Protein AF-A0A3C0GLX2-F1 (afdb_monomer_lite)

Secondary structure (DSSP, 8-state):
-BTT-SSS-HHHHHHHGGG-TT---EEEET--S-THHHHH-HHHHHHHHHHHTT-----EEEEPPPPPP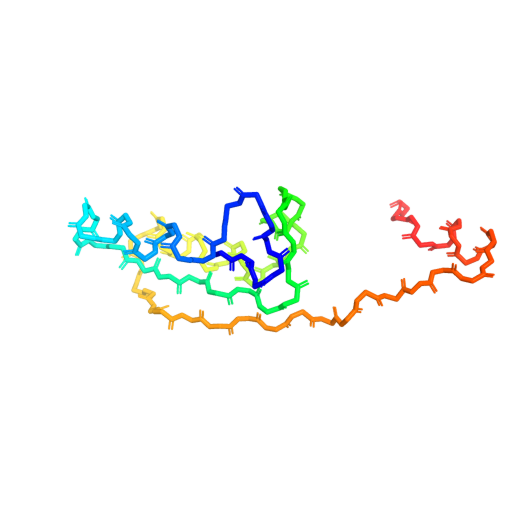P-SHHHHHHHS--

Sequence (82 aa):
SGTLDGRTPPANADALRPGFGHSTALLVRGASHDNEMWLGNSAIAATITTFLAGGVVHDAELTLAPPVFVTSNEALLASFPR

pLDDT: mean 85.29, std 10.27, range [53.78, 95.62]

Foldseek 3Di:
DECAAPPCHVVNVVVCVVVPPPDAAEYEYQDYPDDCCCVVDPVNVVQVVCVVVVHDDHHYYHYDDHDDDDPDPVSVVVPDDD

Radius of gyration: 15.48 Å; chains: 1; bounding box: 28×31×42 Å

Structure (mmCIF, N/CA/C/O backbone):
data_AF-A0A3C0GLX2-F1
#
_entry.id   AF-A0A3C0GLX2-F1
#
loop_
_atom_site.group_PDB
_atom_site.id
_atom_site.type_symbol
_atom_site.label_atom_id
_atom_site.label_alt_id
_atom_site.label_comp_id
_atom_site.label_asym_id
_atom_site.label_entity_id
_atom_site.label_seq_id
_atom_site.pdbx_PDB_ins_code
_atom_site.Cartn_x
_atom_site.Cartn_y
_atom_site.Cartn_z
_atom_site.occupancy
_atom_site.B_iso_or_equiv
_atom_site.auth_seq_id
_atom_site.auth_comp_id
_atom_site.auth_asym_id
_atom_site.auth_atom_id
_atom_site.pdbx_PDB_model_num
ATOM 1 N N . SER A 1 1 ? -0.627 2.849 0.022 1.00 88.31 1 SER A N 1
ATOM 2 C CA . SER A 1 1 ? -0.209 3.988 -0.825 1.00 88.31 1 SER A CA 1
ATOM 3 C C . SER A 1 1 ? 1.144 3.719 -1.452 1.00 88.31 1 SER A C 1
ATOM 5 O O . SER A 1 1 ? 1.997 3.165 -0.768 1.00 88.31 1 SER A O 1
ATOM 7 N N . GLY A 1 2 ? 1.354 4.079 -2.720 1.00 89.19 2 GLY A N 1
ATOM 8 C CA . GLY A 1 2 ? 2.661 3.967 -3.381 1.00 89.19 2 GLY A CA 1
ATOM 9 C C . GLY A 1 2 ? 3.522 5.212 -3.164 1.00 89.19 2 GLY A C 1
ATOM 10 O O . GLY A 1 2 ? 3.002 6.324 -3.178 1.00 89.19 2 GLY A O 1
ATOM 11 N N . THR A 1 3 ? 4.833 5.063 -2.952 1.00 90.31 3 THR A N 1
ATOM 12 C CA . THR A 1 3 ? 5.721 6.228 -2.742 1.00 90.31 3 THR A CA 1
ATOM 13 C C . THR A 1 3 ? 6.018 7.021 -4.015 1.00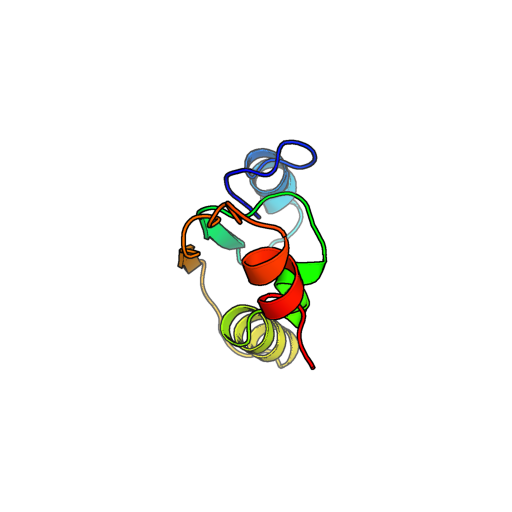 90.31 3 THR A C 1
ATOM 15 O O . THR A 1 3 ? 6.502 8.142 -3.916 1.00 90.31 3 THR A O 1
ATOM 18 N N . LEU A 1 4 ? 5.770 6.447 -5.195 1.00 88.25 4 LEU A N 1
ATOM 19 C CA . LEU A 1 4 ? 5.917 7.106 -6.498 1.00 88.25 4 LEU A CA 1
ATOM 20 C C . LEU A 1 4 ? 4.554 7.450 -7.119 1.00 88.25 4 LEU A C 1
ATOM 22 O O . LEU A 1 4 ? 4.470 7.760 -8.305 1.00 88.25 4 LEU A O 1
ATOM 26 N N . ASP A 1 5 ? 3.477 7.374 -6.335 1.00 87.75 5 ASP A N 1
ATOM 27 C CA . ASP A 1 5 ? 2.137 7.723 -6.788 1.00 87.75 5 ASP A CA 1
ATOM 28 C C . ASP A 1 5 ? 2.009 9.248 -6.967 1.00 87.75 5 ASP A C 1
ATOM 30 O O . ASP A 1 5 ? 1.864 10.002 -6.004 1.00 87.75 5 ASP A O 1
ATOM 34 N N . GLY A 1 6 ? 2.063 9.701 -8.223 1.00 88.56 6 GLY A N 1
ATOM 35 C CA . GLY A 1 6 ? 1.891 11.109 -8.586 1.00 88.56 6 GLY A CA 1
ATOM 36 C C . GLY A 1 6 ? 0.435 11.576 -8.705 1.00 88.56 6 GLY A C 1
ATOM 37 O O . GLY A 1 6 ? 0.204 12.773 -8.862 1.00 88.56 6 GLY A O 1
ATOM 38 N N . ARG A 1 7 ? -0.552 10.671 -8.654 1.00 90.44 7 ARG A N 1
ATOM 39 C CA . ARG A 1 7 ? -1.979 10.994 -8.841 1.00 90.44 7 ARG A CA 1
ATOM 40 C C . ARG A 1 7 ? -2.742 11.028 -7.515 1.00 90.44 7 ARG A C 1
ATOM 42 O O . ARG A 1 7 ? -3.594 11.893 -7.330 1.00 90.44 7 ARG A O 1
ATOM 49 N N . THR A 1 8 ? -2.415 10.136 -6.587 1.00 90.19 8 THR A N 1
ATOM 50 C CA . THR A 1 8 ? -2.888 10.087 -5.197 1.00 90.19 8 THR A CA 1
ATOM 51 C C . THR A 1 8 ? -1.715 9.830 -4.240 1.00 90.19 8 THR A C 1
ATOM 53 O O . THR A 1 8 ? -1.547 8.712 -3.749 1.00 90.19 8 THR A O 1
ATOM 56 N N . PRO A 1 9 ? -0.884 10.848 -3.952 1.00 91.12 9 PRO A N 1
ATOM 57 C CA . PRO A 1 9 ? 0.318 10.670 -3.139 1.00 91.12 9 PRO A CA 1
ATOM 58 C C . PRO A 1 9 ? -0.004 10.207 -1.706 1.00 91.12 9 PRO A C 1
ATOM 60 O O . PRO A 1 9 ? -1.117 10.442 -1.225 1.00 91.12 9 PRO A O 1
ATOM 63 N N . PRO A 1 10 ? 0.963 9.613 -0.971 1.00 92.00 10 PRO A N 1
ATOM 64 C CA . PRO A 1 10 ? 0.756 9.142 0.404 1.00 92.00 10 PRO A CA 1
ATOM 65 C C . PRO A 1 10 ? 0.133 10.180 1.347 1.00 92.00 10 PRO A C 1
ATOM 67 O O . PRO A 1 10 ? -0.734 9.825 2.141 1.00 92.00 10 PRO A O 1
ATOM 70 N N . ALA A 1 11 ? 0.470 11.461 1.171 1.00 93.88 11 ALA A N 1
ATOM 71 C CA . ALA A 1 11 ? -0.105 12.565 1.938 1.00 93.88 11 ALA A CA 1
ATOM 72 C C . ALA A 1 11 ? -1.645 12.639 1.863 1.00 93.88 11 ALA A C 1
ATOM 74 O O . ALA A 1 11 ? -2.285 13.084 2.814 1.00 93.88 11 ALA A O 1
ATOM 75 N N . ASN A 1 12 ? -2.265 12.170 0.772 1.00 93.19 12 ASN A N 1
ATOM 76 C CA . ASN A 1 12 ? -3.723 12.098 0.669 1.00 93.19 12 ASN A CA 1
ATOM 77 C C . ASN A 1 12 ? -4.297 11.062 1.644 1.00 93.19 12 ASN A C 1
ATOM 79 O O . ASN A 1 12 ? -5.332 11.306 2.257 1.00 93.19 12 ASN A O 1
ATOM 83 N N . ALA A 1 13 ? -3.632 9.912 1.798 1.00 90.94 13 ALA A N 1
ATOM 84 C CA . ALA A 1 13 ? -4.047 8.895 2.760 1.00 90.94 13 ALA A CA 1
ATOM 85 C C . ALA A 1 13 ? -3.897 9.411 4.198 1.00 90.94 13 ALA A C 1
ATOM 87 O O . ALA A 1 13 ? -4.809 9.235 5.006 1.00 90.94 13 ALA A O 1
ATOM 88 N N . ASP A 1 14 ? -2.804 10.122 4.489 1.00 92.06 14 ASP A N 1
ATOM 89 C CA . ASP A 1 14 ? -2.582 10.746 5.797 1.00 92.06 14 ASP A CA 1
ATOM 90 C C . ASP A 1 14 ? -3.665 11.785 6.121 1.00 92.06 14 ASP A C 1
ATOM 92 O O . ASP A 1 14 ? -4.202 11.796 7.228 1.00 92.06 14 ASP A O 1
ATOM 96 N N . ALA A 1 15 ? -4.054 12.605 5.140 1.00 95.06 15 ALA A N 1
ATOM 97 C CA . ALA A 1 15 ? -5.115 13.600 5.294 1.00 95.06 15 ALA A CA 1
ATOM 98 C C . ALA A 1 15 ? -6.495 12.976 5.569 1.00 95.06 15 ALA A C 1
ATOM 100 O O . ALA A 1 15 ? -7.322 13.577 6.253 1.00 95.06 15 ALA A O 1
ATOM 101 N N . LEU A 1 16 ? -6.751 11.772 5.048 1.00 91.62 16 LEU A N 1
ATOM 102 C CA . LEU A 1 16 ? -8.005 11.046 5.252 1.00 91.62 16 LEU A CA 1
ATOM 103 C C . LEU A 1 16 ? -8.032 10.247 6.559 1.00 91.62 16 LEU A C 1
ATOM 105 O O . LEU A 1 16 ? -9.116 9.984 7.080 1.00 91.62 16 LEU A O 1
ATOM 109 N N . ARG A 1 17 ? -6.867 9.885 7.112 1.00 91.00 17 ARG A N 1
ATOM 110 C CA . ARG A 1 17 ? -6.726 9.024 8.298 1.00 91.00 17 ARG A CA 1
ATOM 111 C C . ARG A 1 17 ? -7.609 9.428 9.493 1.00 91.00 17 ARG A C 1
ATOM 113 O O . ARG A 1 17 ? -8.187 8.523 10.095 1.00 91.00 17 ARG A O 1
ATOM 120 N N . PRO A 1 18 ? -7.813 10.723 9.822 1.00 94.44 18 PRO A N 1
ATOM 121 C CA . PRO A 1 18 ? -8.716 11.116 10.908 1.00 94.44 18 PRO A CA 1
ATOM 122 C C . PRO A 1 18 ? -10.170 10.648 10.729 1.00 94.44 18 PRO A C 1
ATOM 124 O O . PRO A 1 18 ? -10.872 10.454 11.716 1.00 94.44 18 PRO A O 1
ATOM 127 N N . GLY A 1 19 ? -10.622 10.439 9.487 1.00 95.62 19 GLY A N 1
ATOM 128 C CA . GLY A 1 19 ? -11.955 9.916 9.172 1.00 95.62 19 GLY A CA 1
ATOM 129 C C . GLY A 1 19 ? -12.094 8.396 9.318 1.00 95.62 19 GLY A C 1
ATOM 130 O O . GLY A 1 19 ? -13.207 7.882 9.244 1.00 95.62 19 GLY A O 1
ATOM 131 N N . PHE A 1 20 ? -10.996 7.668 9.545 1.00 91.81 20 PHE A N 1
ATOM 132 C CA . PHE A 1 20 ? -10.972 6.206 9.614 1.00 91.81 20 PHE A CA 1
ATOM 133 C C . PHE A 1 20 ? -10.319 5.723 10.918 1.00 91.81 20 PHE A C 1
ATOM 135 O O . PHE A 1 20 ? -9.157 5.315 10.937 1.00 91.81 20 PHE A O 1
ATOM 142 N N . GLY A 1 21 ? -11.085 5.714 12.015 1.00 90.00 21 GLY A N 1
ATOM 143 C CA . GLY A 1 21 ? -10.592 5.385 13.367 1.00 90.00 21 GLY A CA 1
ATOM 144 C C . GLY A 1 21 ? -10.039 3.964 13.567 1.00 90.00 21 GLY A C 1
ATOM 145 O O . GLY A 1 21 ? -9.361 3.710 14.558 1.00 90.00 21 GLY A O 1
ATOM 146 N N . HIS A 1 22 ? -10.286 3.053 12.622 1.00 88.81 22 HIS A N 1
ATOM 147 C CA . HIS A 1 22 ? -9.748 1.685 12.608 1.00 88.81 22 HIS A CA 1
ATOM 148 C C . HIS A 1 22 ? -8.883 1.406 11.369 1.00 88.81 22 HIS A C 1
ATOM 150 O O . HIS A 1 22 ? -8.735 0.258 10.954 1.00 88.81 22 HIS A O 1
ATOM 156 N N . SER A 1 23 ? -8.353 2.453 10.732 1.00 91.25 23 SER A N 1
ATOM 157 C CA . SER A 1 23 ? -7.470 2.288 9.578 1.00 91.25 23 SER A CA 1
ATOM 158 C C . SER A 1 23 ? -6.089 1.778 9.975 1.00 91.25 23 SER A C 1
ATOM 160 O O . SER A 1 23 ? -5.555 2.102 11.036 1.00 91.25 23 SER A O 1
ATOM 162 N N . THR A 1 24 ? -5.493 1.027 9.054 1.00 91.56 24 THR A N 1
ATOM 163 C CA . THR A 1 24 ? -4.055 0.779 8.999 1.00 91.56 24 THR A CA 1
ATOM 164 C C . THR A 1 24 ? -3.526 1.201 7.630 1.00 91.56 24 THR A C 1
ATOM 166 O O . THR A 1 24 ? -4.272 1.213 6.645 1.00 91.56 24 THR A O 1
ATOM 169 N N . ALA A 1 25 ? -2.249 1.558 7.560 1.00 91.06 25 ALA A N 1
ATOM 170 C CA . ALA A 1 25 ? -1.586 1.990 6.344 1.00 91.06 25 ALA A CA 1
ATOM 171 C C . ALA A 1 25 ? -0.519 0.982 5.902 1.00 91.06 25 ALA A C 1
ATOM 173 O O . ALA A 1 25 ? 0.443 0.713 6.617 1.00 91.06 25 ALA A O 1
ATOM 174 N N . LEU A 1 26 ? -0.650 0.490 4.669 1.00 90.50 26 LEU A N 1
ATOM 175 C CA . LEU A 1 26 ? 0.422 -0.208 3.964 1.00 90.50 26 LEU A CA 1
ATOM 176 C C . LEU A 1 26 ? 1.082 0.759 2.974 1.00 90.50 26 LEU A C 1
ATOM 178 O O . LEU A 1 26 ? 0.470 1.163 1.974 1.00 90.50 26 LEU A O 1
ATOM 182 N N . LEU A 1 27 ? 2.326 1.146 3.249 1.00 90.62 27 LEU A N 1
ATOM 183 C CA . LEU A 1 27 ? 3.140 1.965 2.355 1.00 90.62 27 LEU A CA 1
ATOM 184 C C . LEU A 1 27 ? 3.970 1.060 1.442 1.00 90.62 27 LEU A C 1
ATOM 186 O O . LEU A 1 27 ? 4.701 0.192 1.907 1.00 90.62 27 LEU A O 1
ATOM 190 N N . VAL A 1 28 ? 3.885 1.270 0.132 1.00 89.12 28 VAL A N 1
ATOM 191 C CA . VAL A 1 28 ? 4.605 0.455 -0.846 1.00 89.12 28 VAL A CA 1
ATOM 192 C C . VAL A 1 28 ? 5.681 1.297 -1.524 1.00 89.12 28 VAL A C 1
ATOM 194 O O . VAL A 1 28 ? 5.397 2.157 -2.362 1.00 89.12 28 VAL A O 1
ATOM 197 N N . ARG A 1 29 ? 6.939 1.065 -1.145 1.00 89.50 29 ARG A N 1
ATOM 198 C CA . ARG A 1 29 ? 8.101 1.755 -1.706 1.00 89.50 29 ARG A CA 1
ATOM 199 C C . ARG A 1 29 ? 8.354 1.312 -3.140 1.00 89.50 29 ARG A C 1
ATOM 201 O O . ARG A 1 29 ? 8.444 0.119 -3.417 1.00 89.50 29 ARG A O 1
ATOM 208 N N . GLY A 1 30 ? 8.501 2.291 -4.027 1.00 86.00 30 GLY A N 1
ATOM 209 C CA . GLY A 1 30 ? 8.734 2.078 -5.458 1.00 86.00 30 GLY A CA 1
ATOM 210 C C . GLY A 1 30 ? 7.465 1.833 -6.278 1.00 86.00 30 GLY A C 1
ATOM 211 O O . GLY A 1 30 ? 7.557 1.715 -7.494 1.00 86.00 30 GLY A O 1
ATOM 212 N N . ALA A 1 31 ? 6.285 1.789 -5.649 1.00 85.81 31 ALA A N 1
ATOM 213 C CA . ALA A 1 31 ? 5.017 1.646 -6.360 1.00 85.81 31 ALA A CA 1
ATOM 214 C C . ALA A 1 31 ? 4.485 2.997 -6.868 1.00 85.81 31 ALA A C 1
ATOM 216 O O . ALA A 1 31 ? 4.524 3.993 -6.138 1.00 85.81 31 ALA A O 1
ATOM 217 N N . SER A 1 32 ? 3.956 2.991 -8.094 1.00 84.44 32 SER A N 1
ATOM 218 C CA . SER A 1 32 ? 3.211 4.095 -8.721 1.00 84.44 32 SER A CA 1
ATOM 219 C C . SER A 1 32 ? 1.701 4.004 -8.418 1.00 84.44 32 SER A C 1
ATOM 221 O O . SER A 1 32 ? 1.262 3.182 -7.612 1.00 84.44 32 SER A O 1
ATOM 223 N N . HIS A 1 33 ? 0.915 4.851 -9.082 1.00 79.00 33 HIS A N 1
ATOM 224 C CA . HIS A 1 33 ? -0.543 4.854 -9.100 1.00 79.00 33 HIS A CA 1
ATOM 225 C C . HIS A 1 33 ? -1.096 3.776 -10.044 1.00 79.00 33 HIS A C 1
ATOM 227 O O . HIS A 1 33 ? -1.462 4.107 -11.167 1.00 79.00 33 HIS A O 1
ATOM 233 N N . ASP A 1 34 ? -1.151 2.498 -9.651 1.00 70.75 34 ASP A N 1
ATOM 234 C CA . ASP A 1 34 ? -1.986 1.563 -10.419 1.00 70.75 34 ASP A CA 1
ATOM 235 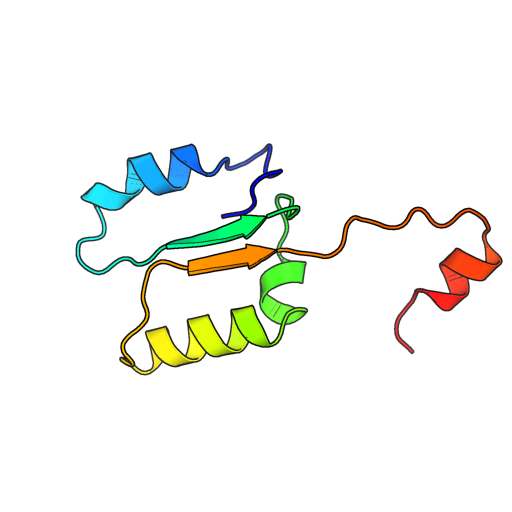C C . ASP A 1 34 ? -2.441 0.279 -9.714 1.00 70.75 34 ASP A C 1
ATOM 237 O O . ASP A 1 34 ? -1.895 -0.170 -8.701 1.00 70.75 34 ASP A O 1
ATOM 241 N N . ASN A 1 35 ? -3.497 -0.290 -10.299 1.00 54.47 35 ASN A N 1
ATOM 242 C CA . ASN A 1 35 ? -4.358 -1.355 -9.780 1.00 54.47 35 ASN A CA 1
ATOM 243 C C . ASN A 1 35 ? -3.726 -2.768 -9.834 1.00 54.47 35 ASN A C 1
ATOM 245 O O . ASN A 1 35 ? -4.186 -3.687 -9.158 1.00 54.47 35 ASN A O 1
ATOM 249 N N . GLU A 1 36 ? -2.646 -2.951 -10.597 1.00 54.62 36 GLU A N 1
ATOM 250 C CA . GLU A 1 36 ? -1.982 -4.253 -10.809 1.00 54.62 36 GLU A CA 1
ATOM 251 C C . GLU A 1 36 ? -1.262 -4.765 -9.554 1.00 54.62 36 GLU A C 1
ATOM 253 O O . GLU A 1 36 ? -1.126 -5.967 -9.325 1.00 54.62 36 GLU A O 1
ATOM 258 N N . MET A 1 37 ? -0.867 -3.843 -8.681 1.00 58.41 37 MET A N 1
ATOM 259 C CA . MET A 1 37 ? -0.143 -4.130 -7.448 1.00 58.41 37 MET A CA 1
ATOM 260 C C . MET A 1 37 ? -0.970 -4.894 -6.408 1.00 58.41 37 MET A C 1
ATOM 262 O O . MET A 1 37 ? -0.418 -5.681 -5.639 1.00 58.41 37 MET A O 1
ATOM 266 N N . TRP A 1 38 ? -2.288 -4.689 -6.391 1.00 58.25 38 TRP A N 1
ATOM 267 C CA . TRP A 1 38 ? -3.192 -5.288 -5.405 1.00 58.25 38 TRP A CA 1
ATOM 268 C C . TRP A 1 38 ? -3.393 -6.790 -5.646 1.00 58.25 38 TRP A C 1
ATOM 270 O O . TRP A 1 38 ? -3.549 -7.544 -4.689 1.00 58.25 38 TRP A O 1
ATOM 280 N N . LEU A 1 39 ? -3.359 -7.218 -6.915 1.00 55.53 39 LEU A N 1
ATOM 281 C CA . LEU A 1 39 ? -3.544 -8.615 -7.325 1.00 55.53 39 LEU A CA 1
ATOM 282 C C . LEU A 1 39 ? -2.219 -9.328 -7.631 1.00 55.53 39 LEU A C 1
ATOM 284 O O . LEU A 1 39 ? -2.124 -10.538 -7.442 1.00 55.53 39 LEU A O 1
ATOM 288 N N . GLY A 1 40 ? -1.193 -8.599 -8.081 1.00 69.19 40 GLY A N 1
ATOM 289 C CA . GLY A 1 40 ? 0.093 -9.181 -8.475 1.00 69.19 40 GLY A CA 1
ATOM 290 C C . GLY A 1 40 ? 1.037 -9.504 -7.314 1.00 69.19 40 GLY A C 1
ATOM 291 O O . GLY A 1 40 ? 1.963 -10.295 -7.485 1.00 69.19 40 GLY A O 1
ATOM 292 N N . ASN A 1 41 ? 0.827 -8.921 -6.127 1.00 79.38 41 ASN A N 1
ATOM 293 C CA . ASN A 1 41 ? 1.691 -9.141 -4.968 1.00 79.38 41 ASN A CA 1
ATOM 294 C C . ASN A 1 41 ? 0.970 -9.935 -3.867 1.00 79.38 41 ASN A C 1
ATOM 296 O O . ASN A 1 41 ? 0.095 -9.416 -3.171 1.00 79.38 41 ASN A O 1
ATOM 300 N N . SER A 1 42 ? 1.384 -11.188 -3.666 1.00 84.38 42 SER A N 1
ATOM 301 C CA . SER A 1 42 ? 0.770 -12.094 -2.687 1.00 84.38 42 SER A CA 1
ATOM 302 C C . SER A 1 42 ? 0.851 -11.588 -1.243 1.00 84.38 42 SER A C 1
ATOM 304 O O . SER A 1 42 ? -0.060 -11.856 -0.463 1.00 84.38 42 SER A O 1
ATOM 306 N N . ALA A 1 43 ? 1.880 -10.815 -0.881 1.00 84.12 43 ALA A N 1
ATOM 307 C CA . ALA A 1 43 ? 2.001 -10.237 0.457 1.00 84.12 43 ALA A CA 1
ATOM 308 C C . ALA A 1 43 ? 0.977 -9.114 0.692 1.00 84.12 43 ALA A C 1
ATOM 310 O O . ALA A 1 43 ? 0.383 -9.034 1.771 1.00 84.12 43 ALA A O 1
ATOM 311 N N . ILE A 1 44 ? 0.716 -8.283 -0.324 1.00 84.69 44 ILE A N 1
ATOM 312 C CA . ILE A 1 44 ? -0.346 -7.265 -0.275 1.00 84.69 44 ILE A CA 1
ATOM 313 C C . ILE A 1 44 ? -1.710 -7.952 -0.153 1.00 84.69 44 ILE A C 1
ATOM 315 O O . ILE A 1 44 ? -2.474 -7.638 0.762 1.00 84.69 44 ILE A O 1
ATOM 319 N N . ALA A 1 45 ? -1.985 -8.937 -1.013 1.00 86.31 45 ALA A N 1
ATOM 320 C CA . ALA A 1 45 ? -3.242 -9.683 -0.999 1.00 86.31 45 ALA A CA 1
ATOM 321 C C . ALA A 1 45 ? -3.489 -10.386 0.351 1.00 86.31 45 ALA A C 1
ATOM 323 O O . ALA A 1 45 ? -4.589 -10.305 0.902 1.00 86.31 45 ALA A O 1
ATOM 324 N N . ALA A 1 46 ? -2.464 -11.020 0.929 1.00 87.25 46 ALA A N 1
ATOM 325 C CA . ALA A 1 46 ? -2.546 -11.666 2.239 1.00 87.25 46 ALA A CA 1
ATOM 326 C C . ALA A 1 46 ? -2.805 -10.668 3.381 1.00 87.25 46 ALA A C 1
ATOM 328 O O . ALA A 1 46 ? -3.611 -10.947 4.272 1.00 87.25 46 ALA A O 1
ATOM 329 N N . THR A 1 47 ? -2.171 -9.492 3.341 1.00 88.88 47 THR A N 1
ATOM 330 C CA . THR A 1 47 ? -2.369 -8.432 4.346 1.00 88.88 47 THR A CA 1
ATOM 331 C C . THR A 1 47 ? -3.804 -7.906 4.309 1.00 88.88 47 THR A C 1
ATOM 333 O O . THR A 1 47 ? -4.463 -7.827 5.345 1.00 88.88 47 THR A O 1
ATOM 336 N N . ILE A 1 48 ? -4.325 -7.624 3.110 1.00 87.31 48 ILE A N 1
ATOM 337 C CA . ILE A 1 48 ? -5.713 -7.184 2.914 1.00 87.31 48 ILE A CA 1
ATOM 338 C C . ILE A 1 48 ? -6.690 -8.267 3.374 1.00 87.31 48 ILE A C 1
ATOM 340 O O . ILE A 1 48 ? -7.636 -7.970 4.098 1.00 87.31 48 ILE A O 1
ATOM 344 N N . THR A 1 49 ? -6.446 -9.527 3.006 1.00 91.38 49 THR A N 1
ATOM 345 C CA . THR A 1 49 ? -7.301 -10.655 3.407 1.00 91.38 49 THR A CA 1
ATOM 346 C C . THR A 1 49 ? -7.349 -10.801 4.927 1.00 91.38 49 THR A C 1
ATOM 348 O O . THR A 1 49 ? -8.429 -10.951 5.490 1.00 91.38 49 THR A O 1
ATOM 351 N N . THR A 1 50 ? -6.200 -10.693 5.602 1.00 92.12 50 THR A N 1
ATOM 352 C CA . THR A 1 50 ? -6.122 -10.729 7.072 1.00 92.12 50 THR A CA 1
ATOM 353 C C . THR A 1 50 ? -6.942 -9.606 7.704 1.00 92.12 50 THR A C 1
ATOM 355 O O . THR A 1 50 ? -7.740 -9.877 8.598 1.00 92.12 50 THR A O 1
ATOM 358 N N . PHE A 1 51 ? -6.805 -8.369 7.214 1.00 91.62 51 PHE A N 1
ATOM 359 C CA . PHE A 1 51 ? -7.587 -7.227 7.701 1.00 91.62 51 PHE A CA 1
ATOM 360 C C . PHE A 1 51 ? -9.096 -7.439 7.515 1.00 91.62 51 PHE A C 1
ATOM 362 O O . PHE A 1 51 ? -9.870 -7.266 8.454 1.00 91.62 51 PHE A O 1
ATOM 369 N N . LEU A 1 52 ? -9.518 -7.864 6.319 1.00 91.12 52 L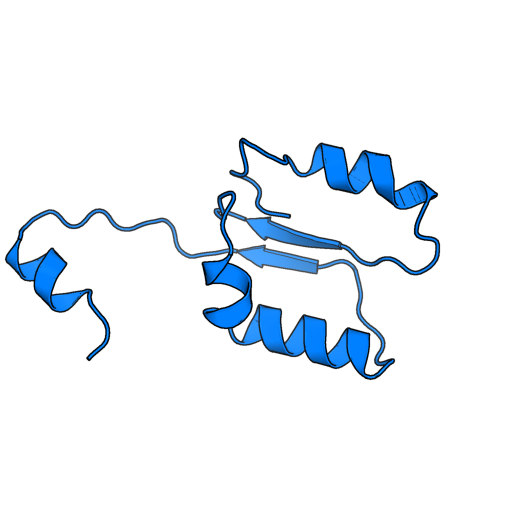EU A N 1
ATOM 370 C CA . LEU A 1 52 ? -10.929 -8.107 6.001 1.00 91.12 52 LEU A CA 1
ATOM 371 C C . LEU A 1 52 ? -11.532 -9.259 6.816 1.00 91.12 52 LEU A C 1
ATOM 373 O O . LEU A 1 52 ? -12.720 -9.228 7.127 1.00 91.12 52 LEU A O 1
ATOM 377 N N . ALA A 1 53 ? -10.725 -10.249 7.198 1.00 95.44 53 ALA A N 1
ATOM 378 C CA . ALA A 1 53 ? -11.133 -11.335 8.086 1.00 95.44 53 ALA A CA 1
ATOM 379 C C . ALA A 1 53 ? -11.252 -10.910 9.567 1.00 95.44 53 ALA A C 1
ATOM 381 O O . ALA A 1 53 ? -11.553 -11.748 10.416 1.00 95.44 53 ALA A O 1
ATOM 382 N N . GLY A 1 54 ? -11.002 -9.637 9.898 1.00 94.62 54 GLY A N 1
ATOM 383 C CA . GLY A 1 54 ? -10.972 -9.135 11.276 1.00 94.62 54 GLY A CA 1
ATOM 384 C C . GLY A 1 54 ? -9.685 -9.485 12.030 1.00 94.62 54 GLY A C 1
ATOM 385 O O . GLY A 1 54 ? -9.616 -9.319 13.247 1.00 94.62 54 GLY A O 1
ATOM 386 N N . GLY A 1 55 ? -8.668 -9.983 11.323 1.00 94.12 55 GLY A N 1
ATOM 387 C CA . GLY A 1 55 ? -7.345 -10.215 11.878 1.00 94.12 55 GLY A CA 1
ATOM 388 C C . GLY A 1 55 ? -6.635 -8.902 12.202 1.00 94.12 55 GLY A C 1
ATOM 389 O O . GLY A 1 55 ? -6.846 -7.874 11.557 1.00 94.12 55 GLY A O 1
ATOM 390 N N . VAL A 1 56 ? -5.764 -8.944 13.208 1.00 91.75 56 VAL A N 1
ATOM 391 C CA . VAL A 1 56 ? -4.944 -7.788 13.577 1.00 91.75 56 VAL A CA 1
ATOM 392 C C . VAL A 1 56 ? -3.861 -7.588 12.522 1.00 91.75 56 VAL A C 1
ATOM 394 O O . VAL A 1 56 ? -3.072 -8.488 12.242 1.00 91.75 56 VAL A O 1
ATOM 397 N N . VAL A 1 57 ? -3.813 -6.382 11.969 1.00 92.69 57 VAL A N 1
ATOM 398 C CA . VAL A 1 57 ? -2.749 -5.900 11.089 1.00 92.69 57 VAL A CA 1
ATOM 399 C C . VAL A 1 57 ? -2.265 -4.549 11.605 1.00 92.69 57 VAL A C 1
ATOM 401 O O . VAL A 1 57 ? -3.001 -3.824 12.277 1.00 92.69 57 VAL A O 1
ATOM 404 N N . HIS A 1 58 ? -1.014 -4.229 11.308 1.00 92.75 58 HIS A N 1
ATOM 405 C CA . HIS A 1 58 ? -0.375 -2.988 11.723 1.00 92.75 58 HIS A CA 1
ATOM 406 C C . HIS A 1 58 ? 0.117 -2.220 10.510 1.00 92.75 58 HIS A C 1
ATOM 408 O O . HIS A 1 58 ? 0.263 -2.786 9.423 1.00 92.75 58 HIS A O 1
ATOM 414 N N . ASP A 1 59 ? 0.414 -0.942 10.738 1.00 92.94 59 ASP A N 1
ATOM 415 C CA . ASP A 1 59 ? 1.062 -0.120 9.731 1.00 92.94 59 ASP A CA 1
ATOM 416 C C . ASP A 1 59 ? 2.357 -0.807 9.295 1.00 92.94 59 ASP A C 1
ATOM 418 O O . ASP A 1 59 ? 3.145 -1.284 10.118 1.00 92.94 59 ASP A O 1
ATOM 422 N N . ALA A 1 60 ? 2.534 -0.914 7.986 1.00 91.06 60 ALA A N 1
ATOM 423 C CA . ALA A 1 60 ? 3.575 -1.731 7.396 1.00 91.06 60 ALA A CA 1
ATOM 424 C C . ALA A 1 60 ? 4.148 -1.063 6.154 1.00 91.06 60 ALA A C 1
ATOM 426 O O . ALA A 1 60 ? 3.503 -0.252 5.485 1.00 91.06 60 ALA A O 1
ATOM 427 N N . GLU A 1 61 ? 5.371 -1.459 5.822 1.00 91.69 61 GLU A N 1
ATOM 428 C CA . GLU A 1 61 ? 6.054 -1.002 4.626 1.00 91.69 61 GLU A CA 1
ATOM 429 C C . GLU A 1 61 ? 6.517 -2.200 3.801 1.00 91.69 61 GLU A C 1
ATOM 431 O O . GLU A 1 61 ? 7.146 -3.125 4.314 1.00 91.69 61 GLU A O 1
ATOM 436 N N . LEU A 1 62 ? 6.233 -2.164 2.503 1.00 88.31 62 LEU A N 1
ATOM 437 C CA . LEU A 1 62 ? 6.667 -3.164 1.537 1.00 88.31 62 LEU A CA 1
ATOM 438 C C . LEU A 1 62 ? 7.552 -2.489 0.495 1.00 88.31 62 LEU A C 1
ATOM 440 O O . LEU A 1 62 ? 7.147 -1.504 -0.115 1.00 88.31 62 LEU A O 1
ATOM 444 N N . THR A 1 63 ? 8.745 -3.021 0.258 1.00 88.81 63 THR A N 1
ATOM 445 C CA . THR A 1 63 ? 9.637 -2.506 -0.787 1.00 88.81 63 THR A CA 1
ATOM 446 C C . THR A 1 63 ? 9.526 -3.364 -2.035 1.00 88.81 63 THR A C 1
ATOM 448 O O . THR A 1 63 ? 9.720 -4.576 -1.972 1.00 88.81 63 THR A O 1
ATOM 451 N N . LEU A 1 64 ? 9.237 -2.733 -3.171 1.00 81.44 64 LEU A N 1
ATOM 452 C CA . LEU A 1 64 ? 9.314 -3.388 -4.469 1.00 81.44 64 LEU A CA 1
ATOM 453 C C . LEU A 1 64 ? 10.730 -3.389 -5.017 1.00 81.44 64 LEU A C 1
ATOM 455 O O . LEU A 1 64 ? 11.521 -2.478 -4.761 1.00 81.44 64 LEU A O 1
ATOM 459 N N . ALA A 1 65 ? 11.015 -4.401 -5.834 1.00 81.88 65 ALA A N 1
ATOM 460 C CA . ALA A 1 65 ? 12.170 -4.347 -6.706 1.00 81.88 65 ALA A CA 1
ATOM 461 C C . ALA A 1 65 ? 12.049 -3.119 -7.632 1.00 81.88 65 ALA A C 1
ATOM 463 O O . ALA A 1 65 ? 10.943 -2.808 -8.088 1.00 81.88 65 ALA A O 1
ATOM 464 N N . PRO A 1 66 ? 13.158 -2.418 -7.916 1.00 75.81 66 PRO A N 1
ATOM 465 C CA . PRO A 1 66 ? 13.156 -1.343 -8.894 1.00 75.81 66 PRO A CA 1
ATOM 466 C C . PRO A 1 66 ? 12.618 -1.830 -10.245 1.00 75.81 66 PRO A C 1
ATOM 468 O O . PRO A 1 66 ? 12.859 -2.986 -10.610 1.00 75.81 66 PRO A O 1
ATOM 471 N N . PRO A 1 67 ? 11.936 -0.964 -11.014 1.00 71.75 67 PRO A N 1
ATOM 472 C CA . PRO A 1 67 ? 11.561 -1.309 -12.373 1.00 71.75 67 PRO A CA 1
ATOM 473 C C . PRO A 1 67 ? 12.821 -1.634 -13.178 1.00 71.75 67 PRO A C 1
ATOM 475 O O . PRO A 1 67 ? 13.802 -0.887 -13.160 1.00 71.75 67 PRO A O 1
ATOM 478 N N . VAL A 1 68 ? 12.788 -2.759 -13.886 1.00 76.94 68 VAL A N 1
ATOM 479 C CA . VAL A 1 68 ? 13.817 -3.115 -14.860 1.00 76.94 68 VAL A CA 1
ATOM 480 C C . VAL A 1 68 ? 13.356 -2.656 -16.234 1.00 76.94 68 VAL A C 1
ATOM 482 O O . VAL A 1 68 ? 12.253 -2.973 -16.676 1.00 76.94 68 VAL A O 1
ATOM 485 N N . PHE A 1 69 ? 14.196 -1.881 -16.914 1.00 80.12 69 PHE A N 1
ATOM 486 C CA . PHE A 1 69 ? 13.926 -1.490 -18.290 1.00 80.12 69 PHE A CA 1
ATOM 487 C C . PHE A 1 69 ? 14.276 -2.653 -19.212 1.00 80.12 69 PHE A C 1
ATOM 489 O O . PHE A 1 69 ? 15.401 -3.154 -19.195 1.00 80.12 69 PHE A O 1
ATOM 496 N N . VAL A 1 70 ? 13.322 -3.069 -20.038 1.00 85.88 70 VAL A N 1
ATOM 497 C CA . VAL A 1 70 ? 13.602 -3.974 -21.153 1.00 85.88 70 VAL A CA 1
ATOM 498 C C . VAL A 1 70 ? 14.392 -3.219 -22.214 1.00 85.88 70 VAL A C 1
ATOM 500 O O . VAL A 1 70 ? 13.968 -2.177 -22.706 1.00 85.88 70 VAL A O 1
ATOM 503 N N . THR A 1 71 ? 15.573 -3.740 -22.537 1.00 91.88 71 THR A N 1
ATOM 504 C CA . THR A 1 71 ? 16.532 -3.111 -23.458 1.00 91.88 71 THR A CA 1
ATOM 505 C C . THR A 1 71 ? 16.477 -3.694 -24.871 1.00 91.88 71 THR A C 1
ATOM 507 O O . THR A 1 71 ? 17.200 -3.238 -25.754 1.00 91.88 71 THR A O 1
ATOM 510 N N . SER A 1 72 ? 15.620 -4.692 -25.106 1.00 92.62 72 SER A N 1
ATOM 511 C CA . SER A 1 72 ? 15.392 -5.303 -26.415 1.00 92.62 72 SER A CA 1
ATOM 512 C C . SER A 1 72 ? 13.955 -5.815 -26.556 1.00 92.62 72 SER A C 1
ATOM 514 O O . SER A 1 72 ? 13.286 -6.120 -25.567 1.00 92.62 72 SER A O 1
ATOM 516 N N . ASN A 1 73 ? 13.492 -5.960 -27.802 1.00 90.81 73 ASN A N 1
ATOM 517 C CA . ASN A 1 73 ? 12.172 -6.528 -28.099 1.00 90.81 73 ASN A CA 1
ATOM 518 C C . ASN A 1 73 ? 12.054 -7.992 -27.655 1.00 90.81 73 ASN A C 1
ATOM 520 O O . ASN A 1 73 ? 10.984 -8.431 -27.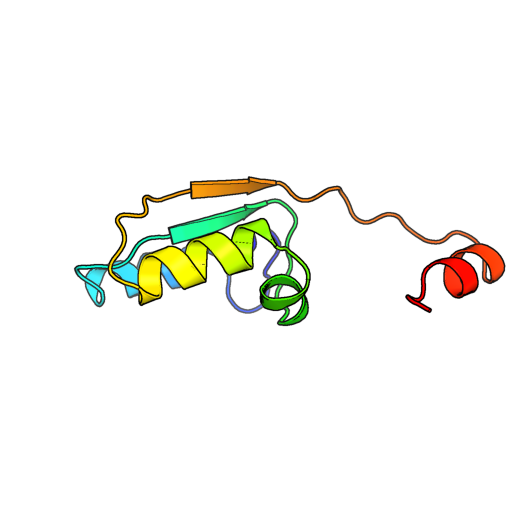252 1.00 90.81 73 ASN A O 1
ATOM 524 N N . GLU A 1 74 ? 13.151 -8.744 -27.709 1.00 90.94 74 GLU A N 1
ATOM 525 C CA . GLU A 1 74 ? 13.186 -10.143 -27.284 1.00 90.94 74 GLU A CA 1
ATOM 526 C C . GLU A 1 74 ? 13.009 -10.267 -25.763 1.00 90.94 74 GLU A C 1
ATOM 528 O O . GLU A 1 74 ? 12.213 -11.079 -25.296 1.00 90.94 74 GLU A O 1
ATOM 533 N N . ALA A 1 75 ? 13.656 -9.383 -24.993 1.00 86.31 75 ALA A N 1
ATOM 534 C CA . ALA A 1 75 ? 13.461 -9.294 -23.548 1.00 86.31 75 ALA A CA 1
ATOM 535 C C . ALA A 1 75 ? 12.040 -8.826 -23.186 1.00 86.31 75 ALA A C 1
ATOM 537 O O . ALA A 1 75 ? 11.452 -9.340 -22.237 1.00 86.31 75 ALA A O 1
ATOM 538 N N . LEU A 1 76 ? 11.463 -7.901 -23.965 1.00 85.19 76 LEU A N 1
ATOM 539 C CA . LEU A 1 76 ? 10.065 -7.491 -23.811 1.00 85.19 76 LEU A CA 1
ATOM 540 C C . LEU A 1 76 ? 9.110 -8.673 -24.027 1.00 85.19 76 LEU A C 1
ATOM 542 O O . LEU A 1 76 ? 8.270 -8.935 -23.172 1.00 85.19 76 LEU A O 1
ATOM 546 N N . LEU A 1 77 ? 9.266 -9.430 -25.114 1.00 87.81 77 LEU A N 1
ATOM 547 C CA . LEU A 1 77 ? 8.422 -10.594 -25.402 1.00 87.81 77 LEU A CA 1
ATOM 548 C C . LEU A 1 77 ? 8.536 -11.688 -24.330 1.00 87.81 77 LEU A C 1
ATOM 550 O O . LEU A 1 77 ? 7.535 -12.312 -23.990 1.00 87.81 77 L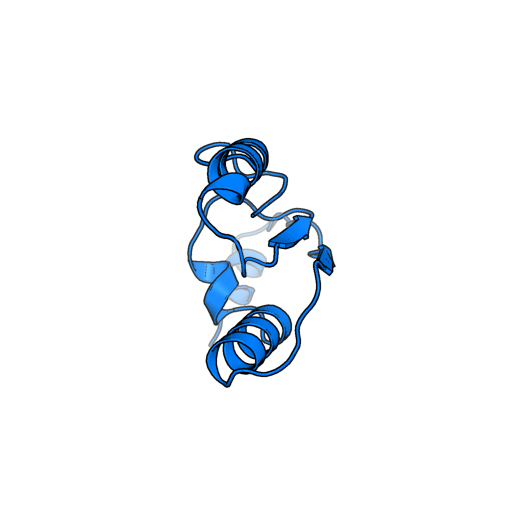EU A O 1
ATOM 554 N N . ALA A 1 78 ? 9.728 -11.893 -23.764 1.00 83.56 78 ALA A N 1
ATOM 555 C CA . ALA A 1 78 ? 9.948 -12.841 -22.673 1.00 83.56 78 ALA A CA 1
ATOM 556 C C . ALA A 1 78 ? 9.367 -12.384 -21.320 1.00 83.56 78 ALA A C 1
ATOM 558 O O . ALA A 1 78 ? 9.209 -13.210 -20.424 1.00 83.56 78 ALA A O 1
ATOM 559 N N . SER A 1 79 ? 9.072 -11.089 -21.158 1.00 78.12 79 SER A N 1
ATOM 560 C CA . SER A 1 79 ? 8.561 -10.522 -19.902 1.00 78.12 79 SER A CA 1
ATOM 561 C C . SER A 1 79 ? 7.049 -10.685 -19.709 1.00 78.12 79 SER A C 1
ATOM 563 O O . SER A 1 79 ? 6.561 -10.525 -18.591 1.00 78.12 79 SER A O 1
ATOM 565 N N . PHE A 1 80 ? 6.303 -11.027 -20.766 1.00 75.00 80 PHE A N 1
ATOM 566 C CA . PHE A 1 80 ? 4.872 -11.294 -20.653 1.00 75.00 80 PHE A CA 1
ATOM 567 C C . PHE A 1 80 ? 4.622 -12.654 -19.978 1.00 75.00 80 PHE A C 1
ATOM 569 O O . PHE A 1 80 ? 5.238 -13.651 -20.371 1.00 75.00 80 PHE A O 1
ATOM 576 N N . PRO A 1 81 ? 3.717 -12.731 -18.985 1.00 66.69 81 PRO A N 1
ATOM 577 C CA . PRO A 1 81 ? 3.311 -14.008 -18.411 1.00 66.69 81 PRO A CA 1
ATOM 578 C C . PRO A 1 81 ? 2.690 -14.896 -19.500 1.00 66.69 81 PRO A C 1
ATOM 580 O O . PRO A 1 81 ? 1.926 -14.413 -20.336 1.00 66.69 81 PRO A O 1
ATOM 583 N N . ARG A 1 82 ? 3.065 -16.180 -19.504 1.00 53.78 82 ARG A N 1
ATOM 584 C CA . ARG A 1 82 ? 2.505 -17.197 -20.407 1.00 53.78 82 ARG A CA 1
ATOM 585 C C . ARG A 1 82 ? 1.134 -17.667 -19.950 1.00 53.78 82 ARG A C 1
ATOM 587 O O . ARG A 1 82 ? 0.957 -17.808 -18.719 1.00 53.78 82 ARG A O 1
#